Protein AF-A0A7M7SVN7-F1 (afdb_monomer_lite)

Radius of gyration: 17.31 Å; chains: 1; bounding box: 39×25×50 Å

Secondary structure (DSSP, 8-state):
------PPP-TTS---PPPPPP---TTTT-TTTS----SS--EEEEEEE--TT-TTHHHHHHHHHHHHHHHTEEEEEEES--HHHHHHHHHHHHT-GGGGG-SEEEEEEES-EETTEE--TT--

pLDDT: mean 91.88, std 10.32, range [39.69, 98.31]

Sequence (124 aa):
MQLQVKVKPDSNGFYKQTMKQAYPSQEQLDPEKNYKMDDKEKGLMFLFNMTKDRKGSDVDVRNIQHVFTEIGYEIETHSDLTAEDLQDKLETFAGYVRHHYMPSAVFVIMGNGSSTGIHCTDEP

Foldseek 3Di:
DDPPPPQAAPPLLAGDDQDDDDDDDPVACPVVVDQNQPDQAQEEEEAEEEPVVPPCVVSVVRNCCNVCVNSHYDYDYYYQDDPVRVVVVVVCQVPPPCVVVHSDYYYYHHADDDPVGGDHNPDD

InterPro domains:
  IPR001309 Peptidase C14, p20 domain [PS50208] (48-124)
  IPR002398 Peptidase C14 family [PTHR47901] (6-122)
  IPR011600 Peptidase C14, caspase domain [PF00656] (49-123)
  IPR015917 Peptidase C14A, caspase catalytic domain [PR00376] (54-72)
  IPR015917 Peptidase C14A, caspase catalytic domain [PR00376] (72-90)
  IPR015917 Peptidase C14A, caspase catalytic domain [PR00376] (105-113)
  IPR029030 Caspase-like domain superfamily [SSF52129] (27-123)

Structure (mmCIF, N/CA/C/O backbone):
data_AF-A0A7M7SVN7-F1
#
_entry.id   AF-A0A7M7SVN7-F1
#
loop_
_atom_site.group_PDB
_atom_site.id
_atom_site.type_symbol
_atom_site.label_atom_id
_atom_site.label_alt_id
_atom_site.label_comp_id
_atom_site.label_asym_id
_atom_site.label_entity_id
_atom_site.label_seq_id
_atom_site.pdbx_PDB_ins_code
_atom_site.Cartn_x
_atom_site.Cartn_y
_atom_site.Cartn_z
_atom_site.occupancy
_atom_site.B_iso_or_equiv
_atom_site.auth_seq_id
_atom_site.auth_comp_id
_atom_site.auth_asym_id
_atom_site.auth_atom_id
_atom_site.pdbx_PDB_model_num
ATOM 1 N N . MET A 1 1 ? 2.750 11.430 28.609 1.00 39.69 1 MET A N 1
ATOM 2 C CA . MET A 1 1 ? 4.056 10.992 28.073 1.00 39.69 1 MET A CA 1
ATOM 3 C C . MET A 1 1 ? 3.819 9.725 27.260 1.00 39.69 1 MET A C 1
ATOM 5 O O . MET A 1 1 ? 3.660 8.666 27.850 1.00 39.69 1 MET A O 1
ATOM 9 N N . GLN A 1 2 ? 3.653 9.829 25.936 1.00 46.00 2 GLN A N 1
ATOM 10 C CA . GLN A 1 2 ? 3.527 8.638 25.088 1.00 46.00 2 GLN A CA 1
ATOM 11 C C . GLN A 1 2 ? 4.900 7.965 25.016 1.00 46.00 2 GLN A C 1
ATOM 13 O O . GLN A 1 2 ? 5.866 8.570 24.556 1.00 46.00 2 GLN A O 1
ATOM 18 N N . LEU A 1 3 ? 4.998 6.732 25.513 1.00 48.44 3 LEU A N 1
ATOM 19 C CA . LEU A 1 3 ? 6.147 5.873 25.255 1.00 48.44 3 LEU A CA 1
ATOM 20 C C . LEU A 1 3 ? 6.203 5.640 23.742 1.00 48.44 3 LEU A C 1
ATOM 22 O O . LEU A 1 3 ? 5.406 4.872 23.209 1.00 48.44 3 LEU A O 1
ATOM 26 N N . GLN A 1 4 ? 7.124 6.309 23.044 1.00 50.31 4 GLN A N 1
ATOM 27 C CA . GLN A 1 4 ? 7.499 5.896 21.697 1.00 50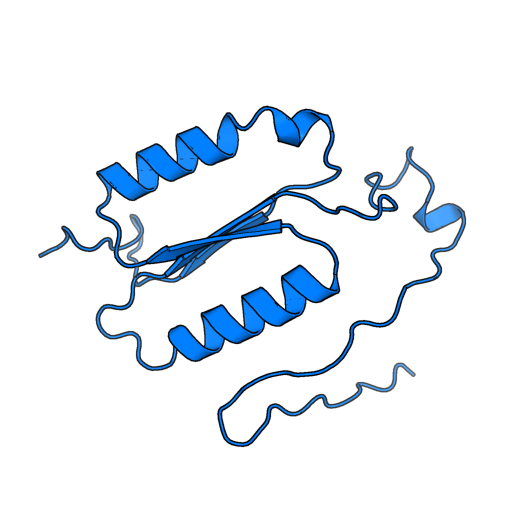.31 4 GLN A CA 1
ATOM 28 C C . GLN A 1 4 ? 8.121 4.506 21.814 1.00 50.31 4 GLN A C 1
ATOM 30 O O . GLN A 1 4 ? 9.291 4.353 22.168 1.00 50.31 4 GLN A O 1
ATOM 35 N N . VAL A 1 5 ? 7.318 3.476 21.560 1.00 60.16 5 VAL A N 1
ATOM 36 C CA . VAL A 1 5 ? 7.828 2.122 21.388 1.00 60.16 5 VAL A CA 1
ATOM 37 C C . VAL A 1 5 ? 8.712 2.166 20.147 1.00 60.16 5 VAL A C 1
ATOM 39 O O . VAL A 1 5 ? 8.217 2.292 19.030 1.00 60.16 5 VAL A O 1
ATOM 42 N N . LYS A 1 6 ? 10.035 2.119 20.335 1.00 71.62 6 LYS A N 1
ATOM 43 C CA . LYS A 1 6 ? 10.979 1.970 19.224 1.00 71.62 6 LYS A CA 1
ATOM 44 C C . LYS A 1 6 ? 10.832 0.560 18.664 1.00 71.62 6 LYS A C 1
ATOM 46 O O . LYS A 1 6 ? 11.512 -0.362 19.107 1.00 71.62 6 LYS A O 1
ATOM 51 N N . VAL A 1 7 ? 9.924 0.402 17.709 1.00 81.00 7 VAL A N 1
ATOM 52 C CA . VAL A 1 7 ? 9.796 -0.823 16.927 1.00 81.00 7 VAL A CA 1
ATOM 53 C C . VAL A 1 7 ? 10.982 -0.881 15.970 1.00 81.00 7 VAL A C 1
ATOM 55 O O . VAL A 1 7 ? 11.175 0.020 15.154 1.00 81.00 7 VAL A O 1
ATOM 58 N N . LYS A 1 8 ? 11.814 -1.913 16.110 1.00 88.38 8 LYS A N 1
ATOM 59 C CA . LYS A 1 8 ? 12.957 -2.146 15.224 1.00 88.38 8 LYS A CA 1
ATOM 60 C C . LYS A 1 8 ? 12.615 -3.258 14.232 1.00 88.38 8 LYS A C 1
ATOM 62 O O . LYS A 1 8 ? 12.007 -4.241 14.658 1.00 88.38 8 LYS A O 1
ATOM 67 N N . PRO A 1 9 ? 13.004 -3.119 12.956 1.00 91.62 9 PRO A N 1
ATOM 68 C CA . PRO A 1 9 ? 12.896 -4.216 12.009 1.00 91.62 9 PRO A CA 1
ATOM 69 C C . PRO A 1 9 ? 13.887 -5.337 12.353 1.00 91.62 9 PRO A C 1
ATOM 71 O O . PRO A 1 9 ? 14.816 -5.148 13.147 1.00 91.62 9 PRO A O 1
ATOM 74 N N . ASP A 1 10 ? 13.690 -6.507 11.747 1.00 92.06 10 ASP A N 1
ATOM 75 C CA . ASP A 1 10 ? 14.650 -7.607 11.812 1.00 92.06 10 ASP A CA 1
ATOM 76 C C . ASP A 1 10 ? 15.912 -7.340 10.963 1.00 92.06 10 ASP A C 1
ATOM 78 O O . ASP A 1 10 ? 16.077 -6.277 10.362 1.00 92.06 10 ASP A O 1
ATOM 82 N N . SER A 1 11 ? 16.831 -8.311 10.913 1.00 93.50 11 SER A N 1
ATOM 83 C CA . SER A 1 11 ? 18.085 -8.199 10.153 1.00 93.50 11 SER A CA 1
ATOM 84 C C . SER A 1 11 ? 17.893 -7.996 8.647 1.00 93.50 11 SER A C 1
ATOM 86 O O . SER A 1 11 ? 18.832 -7.580 7.977 1.00 93.50 11 SER A O 1
ATOM 88 N N . ASN A 1 12 ? 16.703 -8.292 8.120 1.00 92.31 12 ASN A N 1
ATOM 89 C CA . ASN A 1 12 ? 16.349 -8.132 6.713 1.00 92.31 12 ASN A CA 1
ATOM 90 C C . ASN A 1 12 ? 15.543 -6.848 6.461 1.00 92.31 12 ASN A C 1
ATOM 92 O O . ASN A 1 12 ? 15.121 -6.607 5.334 1.00 92.31 12 ASN A O 1
ATOM 96 N N . GLY A 1 13 ? 15.311 -6.030 7.493 1.00 92.31 13 GLY A N 1
ATOM 97 C CA . GLY A 1 13 ? 14.509 -4.816 7.385 1.00 92.31 13 GLY A CA 1
ATOM 98 C C . GLY A 1 13 ? 13.003 -5.042 7.543 1.00 92.31 13 GLY A C 1
ATOM 99 O O . GLY A 1 13 ? 12.246 -4.097 7.330 1.00 92.31 13 GLY A O 1
ATOM 100 N N . PHE A 1 14 ? 12.550 -6.240 7.941 1.00 94.50 14 PHE A N 1
ATOM 101 C CA . PHE A 1 14 ? 11.120 -6.539 8.055 1.00 94.50 14 PHE A CA 1
ATOM 102 C C . PHE A 1 14 ? 10.549 -6.217 9.430 1.00 94.50 14 PHE A C 1
ATOM 104 O O . PHE A 1 14 ? 11.070 -6.633 10.471 1.00 94.50 14 PHE A O 1
ATOM 111 N N . TYR A 1 15 ? 9.419 -5.523 9.416 1.00 92.25 15 TYR A N 1
ATOM 112 C CA . TYR A 1 15 ? 8.559 -5.325 10.571 1.00 92.25 15 TYR A CA 1
ATOM 113 C C . TYR A 1 15 ? 7.677 -6.559 10.797 1.00 92.25 15 TYR A C 1
ATOM 115 O O . TYR A 1 15 ? 7.175 -7.155 9.851 1.00 92.25 15 TYR A O 1
ATOM 123 N N . LYS A 1 16 ? 7.520 -6.965 12.062 1.00 90.19 16 LYS A N 1
ATOM 124 C CA . LYS A 1 16 ? 6.741 -8.157 12.468 1.00 90.19 16 LYS A CA 1
ATOM 125 C C . LYS A 1 16 ? 5.814 -7.885 13.649 1.00 90.19 16 LYS A C 1
ATOM 127 O O . LYS A 1 16 ? 5.322 -8.814 14.283 1.00 90.19 16 LYS A O 1
ATOM 132 N N . GLN A 1 17 ? 5.636 -6.618 14.015 1.00 88.44 17 GLN A N 1
ATOM 133 C CA . GLN A 1 17 ? 4.765 -6.258 15.124 1.00 88.44 17 GLN A CA 1
ATOM 134 C C . GLN A 1 17 ? 3.313 -6.559 14.776 1.00 88.44 17 GLN A C 1
ATOM 136 O O . GLN A 1 17 ? 2.845 -6.195 13.700 1.00 88.44 17 GLN A O 1
ATOM 141 N N . THR A 1 18 ? 2.602 -7.155 15.723 1.00 90.69 18 THR A N 1
ATOM 142 C CA . THR A 1 18 ? 1.146 -7.227 15.666 1.00 90.69 18 THR A CA 1
ATOM 143 C C . THR A 1 18 ? 0.558 -5.871 16.030 1.00 90.69 18 THR A C 1
ATOM 145 O O . THR A 1 18 ? 0.972 -5.262 17.028 1.00 90.69 18 THR A O 1
ATOM 148 N N . MET A 1 19 ? -0.408 -5.394 15.251 1.00 88.94 19 MET A N 1
ATOM 149 C CA . MET A 1 19 ? -1.096 -4.143 15.567 1.00 88.94 19 MET A CA 1
ATOM 150 C C . MET A 1 19 ? -2.125 -4.381 16.671 1.00 88.94 19 MET A C 1
ATOM 152 O O . MET A 1 19 ? -2.990 -5.248 16.582 1.00 88.94 19 MET A O 1
ATOM 156 N N . LYS A 1 20 ? -2.023 -3.618 17.763 1.00 88.69 20 LYS A N 1
ATOM 157 C CA . LYS A 1 20 ? -2.974 -3.738 18.872 1.00 88.69 20 LYS A CA 1
ATOM 158 C C . LYS A 1 20 ? -4.317 -3.154 18.460 1.00 88.69 20 LYS A C 1
ATOM 160 O O . LYS A 1 20 ? -4.372 -2.028 17.970 1.00 88.69 20 LYS A O 1
ATOM 165 N N . GLN A 1 21 ? -5.389 -3.882 18.758 1.00 89.81 21 GLN A N 1
ATOM 166 C CA . GLN A 1 21 ? -6.742 -3.363 18.621 1.00 89.81 21 GLN A CA 1
ATOM 167 C C . GLN A 1 21 ? -6.908 -2.081 19.450 1.00 89.81 21 GLN A C 1
ATOM 169 O O . GLN A 1 21 ? -6.570 -2.039 20.637 1.00 89.81 21 GLN A O 1
ATOM 174 N N . ALA A 1 22 ? -7.425 -1.038 18.805 1.00 90.12 22 ALA A N 1
ATOM 175 C CA . ALA A 1 22 ? -7.802 0.199 19.466 1.00 90.12 22 ALA A CA 1
ATOM 176 C C . ALA A 1 22 ? -9.179 0.057 20.135 1.00 90.12 22 ALA A C 1
ATOM 178 O O . ALA A 1 22 ? -10.047 -0.664 19.646 1.00 90.12 22 ALA A O 1
ATOM 179 N N . TYR A 1 23 ? -9.381 0.789 21.229 1.00 91.94 23 TYR A N 1
ATOM 180 C CA . TYR A 1 23 ? -10.668 0.922 21.914 1.00 91.94 23 TYR A CA 1
ATOM 181 C C . TYR A 1 23 ? -11.075 2.400 21.874 1.00 91.94 23 TYR A C 1
ATOM 183 O O . TYR A 1 23 ? -10.729 3.142 22.797 1.00 91.94 23 TYR A O 1
ATOM 191 N N . PRO A 1 24 ? -11.693 2.861 20.771 1.00 92.94 24 PRO A N 1
ATOM 192 C CA . PRO A 1 24 ? -12.031 4.269 20.596 1.00 92.94 24 PRO A CA 1
ATOM 193 C C . PRO A 1 24 ? -13.099 4.720 21.602 1.00 92.94 24 PRO A C 1
ATOM 195 O O . PRO A 1 24 ? -13.945 3.934 22.032 1.00 92.94 24 PRO A O 1
ATOM 198 N N . SER A 1 25 ? -13.057 5.996 21.984 1.00 96.00 25 SER A N 1
ATOM 199 C CA . SER A 1 25 ? -14.114 6.613 22.789 1.00 96.00 25 SER A CA 1
ATOM 200 C C . SER A 1 25 ? -15.385 6.839 21.961 1.00 96.00 25 SER A C 1
ATOM 202 O O . SER A 1 25 ? -15.350 6.834 20.732 1.00 96.00 25 SER A O 1
ATOM 204 N N . GLN A 1 26 ? -16.507 7.114 22.632 1.00 95.00 26 GLN A N 1
ATOM 205 C CA . GLN A 1 26 ? -17.760 7.468 21.949 1.00 95.00 26 GLN A CA 1
ATOM 206 C C . GLN A 1 26 ? -17.619 8.716 21.067 1.00 95.00 26 GLN A C 1
ATOM 208 O O . GLN A 1 26 ? -18.209 8.782 20.000 1.00 95.00 26 GLN A O 1
ATOM 213 N N . GLU A 1 27 ? -16.791 9.683 21.469 1.00 95.31 27 GLU A N 1
ATOM 214 C CA . GLU A 1 27 ? -16.517 10.874 20.658 1.00 95.31 27 GLU A CA 1
ATOM 215 C C . GLU A 1 27 ? -15.725 10.542 19.384 1.00 95.31 27 GLU A C 1
ATOM 217 O O . GLU A 1 27 ? -15.959 11.147 18.343 1.00 95.31 27 GLU A O 1
ATOM 222 N N . GLN A 1 28 ? -14.815 9.563 19.437 1.00 94.31 28 GLN A N 1
ATOM 223 C CA . GLN A 1 28 ? -14.069 9.101 18.260 1.00 94.31 28 GLN A CA 1
ATOM 224 C C . GLN A 1 28 ? -14.929 8.264 17.303 1.00 94.31 28 GLN A C 1
ATOM 226 O O . GLN A 1 28 ? -14.588 8.147 16.130 1.00 94.31 28 GLN A O 1
ATOM 231 N N . LEU A 1 29 ? -16.021 7.683 17.805 1.00 95.62 29 LEU A N 1
ATOM 232 C CA . LEU A 1 29 ? -16.999 6.924 17.024 1.00 95.62 29 LEU A CA 1
ATOM 233 C C . LEU A 1 29 ? -18.174 7.780 16.532 1.00 95.62 29 LEU A C 1
ATOM 235 O O . LEU A 1 29 ? -19.031 7.258 15.828 1.00 95.62 29 LEU A O 1
ATOM 239 N N . ASP A 1 30 ? -18.228 9.063 16.899 1.00 96.06 30 ASP A N 1
ATOM 240 C CA . ASP A 1 30 ? -19.297 9.984 16.510 1.00 96.06 30 ASP A CA 1
ATOM 241 C C . ASP A 1 30 ? -19.293 10.194 14.980 1.00 96.06 30 ASP A C 1
ATOM 243 O O . ASP A 1 30 ? -18.371 10.844 14.464 1.00 96.06 30 ASP A O 1
ATOM 247 N N . PRO A 1 31 ? -20.290 9.661 14.242 1.00 94.44 31 PRO A N 1
ATOM 248 C CA . PRO A 1 31 ? -20.308 9.704 12.782 1.00 94.44 31 PRO A CA 1
ATOM 249 C C . PRO A 1 31 ? -20.600 11.106 12.229 1.00 94.44 31 PRO A C 1
ATOM 251 O O . PRO A 1 31 ? -20.347 11.356 11.056 1.00 94.44 31 PRO A O 1
ATOM 254 N N . GLU A 1 32 ? -21.087 12.036 13.059 1.00 96.44 32 GLU A N 1
ATOM 255 C CA . GLU A 1 32 ? -21.273 13.442 12.669 1.00 96.44 32 GLU A CA 1
ATOM 256 C C . GLU A 1 32 ? -19.946 14.218 12.675 1.00 96.44 32 GLU A C 1
ATOM 258 O O . GLU A 1 32 ? -19.847 15.312 12.117 1.00 96.44 32 GLU A O 1
ATOM 263 N N . LYS A 1 33 ? -18.910 13.669 13.324 1.00 95.75 33 LYS A N 1
ATOM 264 C CA . LYS A 1 33 ? -17.602 14.320 13.491 1.00 95.75 33 LYS A CA 1
ATOM 265 C C . LYS A 1 33 ? -16.459 13.584 12.809 1.00 95.75 33 LYS A C 1
ATOM 267 O O . LYS A 1 33 ? -15.459 14.215 12.477 1.00 95.75 33 LYS A O 1
ATOM 272 N N . ASN A 1 34 ? -16.577 12.270 12.629 1.00 96.44 34 ASN A N 1
ATOM 273 C CA . ASN A 1 34 ? -15.508 11.420 12.118 1.00 96.44 34 ASN A CA 1
ATOM 274 C C . ASN A 1 34 ? -16.021 10.473 11.034 1.00 96.44 34 ASN A C 1
ATOM 276 O O . ASN A 1 34 ? -17.183 10.072 11.029 1.00 96.44 34 ASN A O 1
ATOM 280 N N . TYR A 1 35 ? -15.119 10.046 10.149 1.00 95.38 35 TYR A N 1
ATOM 281 C CA . TYR A 1 35 ? -15.410 8.946 9.234 1.00 95.38 35 TYR A CA 1
ATOM 282 C C . TYR A 1 35 ? -15.711 7.666 10.017 1.00 95.38 35 TYR A C 1
ATOM 284 O O . TYR A 1 35 ? -14.964 7.297 10.929 1.00 95.38 35 TYR A O 1
ATOM 292 N N . LYS A 1 36 ? -16.770 6.957 9.618 1.00 92.88 36 LYS A N 1
ATOM 293 C CA . LYS A 1 36 ? -17.066 5.620 10.132 1.00 92.88 36 LYS A CA 1
ATOM 294 C C . LYS A 1 36 ? -15.940 4.671 9.716 1.00 92.88 36 LYS A C 1
ATOM 296 O O . LYS A 1 36 ? -15.823 4.344 8.546 1.00 92.88 36 LYS A O 1
ATOM 301 N N . MET A 1 37 ? -15.113 4.252 10.672 1.00 94.12 37 MET A N 1
ATOM 302 C CA . MET A 1 37 ? -13.907 3.438 10.446 1.00 94.12 37 MET A CA 1
ATOM 303 C C . MET A 1 37 ? -13.807 2.261 11.428 1.00 94.12 37 MET A C 1
ATOM 305 O O . MET A 1 37 ? -12.723 1.718 11.644 1.00 94.12 37 MET A O 1
ATOM 309 N N . ASP A 1 38 ? -14.904 1.875 12.072 1.00 92.38 38 ASP A N 1
ATOM 310 C CA . ASP A 1 38 ? -14.974 0.831 13.100 1.00 92.38 38 ASP A CA 1
ATOM 311 C C . ASP A 1 38 ? -15.260 -0.577 12.545 1.00 92.38 38 ASP A C 1
ATOM 313 O O . ASP A 1 38 ? -15.089 -1.559 13.267 1.00 92.38 38 ASP A O 1
ATOM 317 N N . ASP A 1 39 ? -15.571 -0.700 11.251 1.00 91.75 39 ASP A N 1
ATOM 318 C CA . ASP A 1 39 ? -15.755 -1.992 10.576 1.00 91.75 39 ASP A CA 1
ATOM 319 C C . ASP A 1 39 ? -14.461 -2.824 10.581 1.00 91.75 39 ASP A C 1
ATOM 321 O O . ASP A 1 39 ? -13.359 -2.284 10.504 1.00 91.75 39 ASP A O 1
ATOM 325 N N . LYS A 1 40 ? -14.560 -4.156 10.681 1.00 89.81 40 LYS A N 1
ATOM 326 C CA . LYS A 1 40 ? -13.374 -5.035 10.723 1.00 89.81 40 LYS A CA 1
ATOM 327 C C . LYS A 1 40 ? -12.539 -4.935 9.441 1.00 89.81 40 LYS A C 1
ATOM 329 O O . LYS A 1 40 ? -11.316 -4.855 9.518 1.00 89.81 40 LYS A O 1
ATOM 334 N N . GLU A 1 41 ? -13.207 -4.960 8.294 1.00 93.38 41 GLU A N 1
ATOM 335 C CA . GLU A 1 41 ? -12.596 -4.766 6.981 1.00 93.38 41 GLU A CA 1
ATOM 336 C C . GLU A 1 41 ? -12.508 -3.265 6.715 1.00 93.38 41 GLU A C 1
ATOM 338 O O . GLU A 1 41 ? -13.526 -2.575 6.682 1.00 93.38 41 GLU A O 1
ATOM 343 N N . LYS A 1 42 ? -11.286 -2.746 6.583 1.00 95.81 42 LYS A N 1
ATOM 344 C CA . LYS A 1 42 ? -11.062 -1.305 6.408 1.00 95.81 42 LYS A CA 1
ATOM 345 C C . LYS A 1 42 ? -11.220 -0.876 4.965 1.00 95.81 42 LYS A C 1
ATOM 347 O O . LYS A 1 42 ? -11.698 0.218 4.711 1.00 95.81 42 LYS A O 1
ATOM 352 N N . GLY A 1 43 ? -10.874 -1.745 4.029 1.00 96.94 43 GLY A N 1
ATOM 353 C CA . GLY A 1 43 ? -11.042 -1.442 2.624 1.00 96.94 43 GLY A CA 1
ATOM 354 C C . GLY A 1 43 ? -10.084 -2.185 1.728 1.00 96.94 43 GLY A C 1
ATOM 355 O O . GLY A 1 43 ? -9.279 -3.003 2.180 1.00 96.94 43 GLY A O 1
ATOM 356 N N . LEU A 1 44 ? -10.165 -1.845 0.448 1.00 96.88 44 LEU A N 1
ATOM 357 C CA . LEU A 1 44 ? -9.236 -2.308 -0.564 1.00 96.88 44 LEU A CA 1
ATOM 358 C C . LEU A 1 44 ? -8.024 -1.377 -0.629 1.00 96.88 44 LEU A C 1
ATOM 360 O O . LEU A 1 44 ? -8.143 -0.150 -0.547 1.00 96.88 44 LEU A O 1
ATOM 364 N N . MET A 1 45 ? -6.859 -1.979 -0.820 1.00 97.62 45 MET A N 1
ATOM 365 C CA . MET A 1 45 ? -5.614 -1.294 -1.085 1.00 97.62 45 MET A CA 1
ATOM 366 C C . MET A 1 45 ? -4.988 -1.801 -2.377 1.00 97.62 45 MET A C 1
ATOM 368 O O . MET A 1 45 ? -4.730 -2.995 -2.495 1.00 97.62 45 MET A O 1
ATOM 372 N N . PHE A 1 46 ? -4.661 -0.901 -3.303 1.00 98.00 46 PHE A N 1
ATOM 373 C CA . PHE A 1 46 ? -3.755 -1.233 -4.403 1.00 98.00 46 PHE A CA 1
ATOM 374 C C . PHE A 1 46 ? -2.354 -0.667 -4.139 1.00 98.00 46 PHE A C 1
ATOM 376 O O . PHE A 1 46 ? -2.194 0.505 -3.786 1.00 98.00 46 PHE A O 1
ATOM 383 N N . LEU A 1 47 ? -1.334 -1.510 -4.305 1.00 98.31 47 LEU A N 1
ATOM 384 C CA . LEU A 1 47 ? 0.076 -1.182 -4.102 1.00 98.31 47 LEU A CA 1
ATOM 385 C C . LEU A 1 47 ? 0.863 -1.399 -5.395 1.00 98.31 47 LEU A C 1
ATOM 387 O O . LEU A 1 47 ? 1.054 -2.531 -5.825 1.00 98.31 47 LEU A O 1
ATOM 391 N N . PHE A 1 48 ? 1.373 -0.323 -5.981 1.00 97.62 48 PHE A N 1
ATOM 392 C CA . PHE A 1 48 ? 2.159 -0.341 -7.211 1.00 97.62 48 PHE A CA 1
ATOM 393 C C . PHE A 1 48 ? 3.629 -0.104 -6.900 1.00 97.62 48 PHE A C 1
ATOM 395 O O . PHE A 1 48 ? 3.973 0.872 -6.232 1.00 97.62 48 PHE A O 1
ATOM 402 N N . ASN A 1 49 ? 4.502 -0.973 -7.401 1.00 97.62 49 ASN A N 1
ATOM 403 C CA . ASN A 1 49 ? 5.941 -0.854 -7.210 1.00 97.62 49 ASN A CA 1
ATOM 404 C C . ASN A 1 49 ? 6.698 -0.910 -8.542 1.00 97.62 49 ASN A C 1
ATOM 406 O O . ASN A 1 49 ? 6.881 -1.983 -9.107 1.00 97.62 49 ASN A O 1
ATOM 410 N N . MET A 1 50 ? 7.175 0.238 -9.014 1.00 96.38 50 MET A N 1
ATOM 411 C CA . MET A 1 50 ? 8.113 0.328 -10.134 1.00 96.38 50 MET A CA 1
ATOM 412 C C . MET A 1 50 ? 9.529 0.160 -9.586 1.00 96.38 50 MET A C 1
ATOM 414 O O . MET A 1 50 ? 9.969 0.943 -8.735 1.00 96.38 50 MET A O 1
ATOM 418 N N . THR A 1 51 ? 10.233 -0.882 -10.022 1.00 95.62 51 THR A N 1
ATOM 419 C CA . THR A 1 51 ? 11.445 -1.380 -9.357 1.00 95.62 51 THR A CA 1
ATOM 420 C C . THR A 1 51 ? 12.748 -0.857 -9.964 1.00 95.62 51 THR A C 1
ATOM 422 O O . THR A 1 51 ? 13.786 -0.926 -9.296 1.00 95.62 51 THR A O 1
ATOM 425 N N . LYS A 1 52 ? 12.708 -0.298 -11.187 1.00 93.25 52 LYS A N 1
ATOM 426 C CA . LYS A 1 52 ? 13.876 0.217 -11.936 1.00 93.25 52 LYS A CA 1
ATOM 427 C C . LYS A 1 52 ? 14.725 1.143 -11.054 1.00 93.25 52 LYS A C 1
ATOM 429 O O . LYS A 1 52 ? 14.256 2.180 -10.589 1.00 93.25 52 LYS A O 1
ATOM 434 N N . ASP A 1 53 ? 15.965 0.725 -10.794 1.00 92.62 53 ASP A N 1
ATOM 435 C CA . ASP A 1 53 ? 16.968 1.416 -9.966 1.00 92.62 53 ASP A CA 1
ATOM 436 C C . ASP A 1 53 ? 16.568 1.696 -8.501 1.00 92.62 53 ASP A C 1
ATOM 438 O O . ASP A 1 53 ? 17.202 2.493 -7.808 1.00 92.62 53 ASP A O 1
ATOM 442 N N . ARG A 1 54 ? 15.555 0.997 -7.975 1.00 94.31 54 ARG A N 1
ATOM 443 C CA . ARG A 1 54 ? 15.025 1.186 -6.613 1.00 94.31 54 ARG A CA 1
ATOM 444 C C . ARG A 1 54 ? 15.306 -0.017 -5.715 1.00 94.31 54 ARG A C 1
ATOM 446 O O . ARG A 1 54 ? 14.394 -0.698 -5.235 1.00 94.31 54 ARG A O 1
ATOM 453 N N . LYS A 1 55 ? 16.593 -0.286 -5.468 1.00 95.00 55 LYS A N 1
ATOM 454 C CA . LYS A 1 55 ? 17.035 -1.355 -4.554 1.00 95.00 55 LYS A CA 1
ATOM 455 C C . LYS A 1 55 ? 16.447 -1.151 -3.152 1.00 95.00 55 LYS A C 1
ATOM 457 O O . LYS A 1 55 ? 16.606 -0.082 -2.572 1.00 95.00 55 LYS A O 1
ATOM 462 N N . GLY A 1 56 ? 15.832 -2.197 -2.599 1.00 95.62 56 GLY A N 1
ATOM 463 C CA . GLY A 1 56 ? 15.176 -2.169 -1.287 1.00 95.62 56 GLY A CA 1
ATOM 464 C C . GLY A 1 56 ? 13.679 -1.854 -1.341 1.00 95.62 56 GLY A C 1
ATOM 465 O O . GLY A 1 56 ? 13.005 -2.006 -0.328 1.00 95.62 56 GLY A O 1
ATOM 466 N N . SER A 1 57 ? 13.132 -1.496 -2.509 1.00 96.56 57 SER A N 1
ATOM 467 C CA . SER A 1 57 ? 11.685 -1.284 -2.665 1.00 96.56 57 SER A CA 1
ATOM 468 C C . SER A 1 57 ? 10.855 -2.539 -2.370 1.00 96.56 57 SER A C 1
ATOM 470 O O . SER A 1 57 ? 9.712 -2.439 -1.940 1.00 96.56 57 SER A O 1
ATOM 472 N N . ASP A 1 58 ? 11.430 -3.731 -2.530 1.00 96.56 58 ASP A N 1
ATOM 473 C CA . ASP A 1 58 ? 10.822 -4.999 -2.128 1.00 96.56 58 ASP A CA 1
ATOM 474 C C . ASP A 1 58 ? 10.640 -5.105 -0.604 1.00 96.56 58 ASP A C 1
ATOM 476 O O . ASP A 1 58 ? 9.647 -5.662 -0.127 1.00 96.56 58 ASP A O 1
ATOM 480 N N . VAL A 1 59 ? 11.567 -4.528 0.167 1.00 96.94 59 VAL A N 1
ATOM 481 C CA . VAL A 1 59 ? 11.461 -4.427 1.627 1.00 96.94 59 VAL A CA 1
ATOM 482 C C . VAL A 1 59 ? 10.344 -3.457 2.010 1.00 96.94 59 VAL A C 1
ATOM 484 O O . VAL A 1 59 ?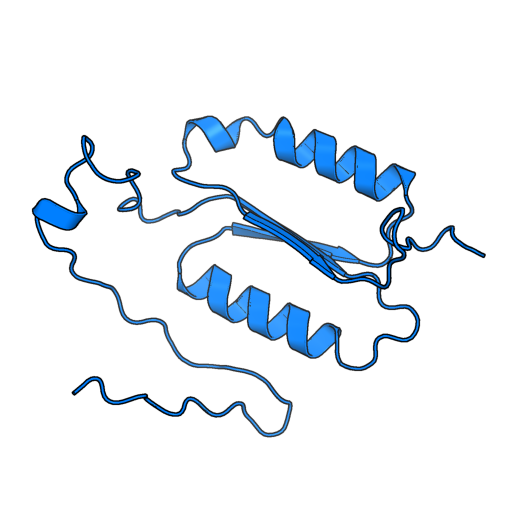 9.551 -3.775 2.899 1.00 96.94 59 VAL A O 1
ATOM 487 N N . ASP A 1 60 ? 10.219 -2.331 1.301 1.00 96.81 60 ASP A N 1
ATOM 488 C CA . ASP A 1 60 ? 9.110 -1.386 1.485 1.00 96.81 60 ASP A CA 1
ATOM 489 C C . ASP A 1 60 ? 7.758 -2.051 1.201 1.00 96.81 60 ASP A C 1
ATOM 491 O O . ASP A 1 60 ? 6.866 -1.991 2.048 1.00 96.81 60 ASP A O 1
ATOM 495 N N . VAL A 1 61 ? 7.621 -2.759 0.067 1.00 97.81 61 VAL A N 1
ATOM 496 C CA . VAL A 1 61 ? 6.399 -3.508 -0.289 1.00 97.81 61 VAL A CA 1
ATOM 497 C C . VAL A 1 61 ? 5.999 -4.448 0.841 1.00 97.81 61 VAL A C 1
ATOM 499 O O . VAL A 1 61 ? 4.857 -4.407 1.297 1.00 97.81 61 VAL A O 1
ATOM 502 N N . ARG A 1 62 ? 6.936 -5.267 1.331 1.00 97.38 62 ARG A N 1
ATOM 503 C CA . ARG A 1 62 ? 6.656 -6.238 2.399 1.00 97.38 62 ARG A CA 1
ATOM 504 C C . ARG A 1 62 ? 6.224 -5.565 3.695 1.00 97.38 62 ARG A C 1
ATOM 506 O O . ARG A 1 62 ? 5.307 -6.041 4.358 1.00 97.38 62 ARG A O 1
ATOM 513 N N . ASN A 1 63 ? 6.864 -4.459 4.056 1.00 97.19 63 ASN A N 1
ATOM 514 C CA . ASN A 1 63 ? 6.541 -3.726 5.274 1.00 97.19 63 ASN A CA 1
ATOM 515 C C . ASN A 1 63 ? 5.181 -3.025 5.190 1.00 97.19 63 ASN A C 1
ATOM 517 O O . ASN A 1 63 ? 4.424 -3.045 6.161 1.00 97.19 63 ASN A O 1
ATOM 521 N N . ILE A 1 64 ? 4.851 -2.451 4.033 1.00 97.38 64 ILE A N 1
ATOM 522 C CA . ILE A 1 64 ? 3.533 -1.875 3.759 1.00 97.38 64 ILE A CA 1
ATOM 523 C C . ILE A 1 64 ? 2.471 -2.971 3.827 1.00 97.38 64 ILE 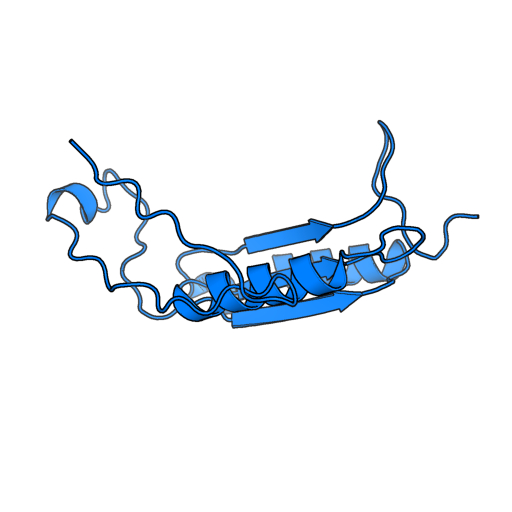A C 1
ATOM 525 O O . ILE A 1 64 ? 1.499 -2.823 4.563 1.00 97.38 64 ILE A O 1
ATOM 529 N N . GLN A 1 65 ? 2.684 -4.096 3.140 1.00 97.81 65 GLN A N 1
ATOM 530 C CA . GLN A 1 65 ? 1.763 -5.231 3.179 1.00 97.81 65 GLN A CA 1
ATOM 531 C C . GLN A 1 65 ? 1.525 -5.719 4.608 1.00 97.81 65 GLN A C 1
ATOM 533 O O . GLN A 1 65 ? 0.374 -5.893 5.002 1.00 97.81 65 GLN A O 1
ATOM 538 N N . HIS A 1 66 ? 2.590 -5.877 5.402 1.00 96.81 66 HIS A N 1
ATOM 539 C CA . HIS A 1 66 ? 2.492 -6.276 6.807 1.00 96.81 66 HIS A CA 1
ATOM 540 C C . HIS A 1 66 ? 1.608 -5.311 7.604 1.00 96.81 66 HIS A C 1
ATOM 542 O O . HIS A 1 66 ? 0.631 -5.724 8.222 1.00 96.81 66 HIS A O 1
ATOM 548 N N . VAL A 1 67 ? 1.907 -4.011 7.551 1.00 95.38 67 VAL A N 1
ATOM 549 C CA . VAL A 1 67 ? 1.176 -2.996 8.322 1.00 95.38 67 VAL A CA 1
ATOM 550 C C . VAL A 1 67 ? -0.288 -2.897 7.895 1.00 95.38 67 VAL A C 1
ATOM 552 O O . VAL A 1 67 ? -1.167 -2.881 8.754 1.00 95.38 67 VAL A O 1
ATOM 555 N N . PHE A 1 68 ? -0.561 -2.834 6.591 1.00 97.12 68 PHE A N 1
ATOM 556 C CA . PHE A 1 68 ? -1.921 -2.650 6.085 1.00 97.12 68 PHE A CA 1
ATOM 557 C C . PHE A 1 68 ? -2.788 -3.904 6.259 1.00 97.12 68 PHE A C 1
ATOM 559 O O . PHE A 1 68 ? -3.974 -3.778 6.561 1.00 97.12 68 PHE A O 1
ATOM 566 N N . THR A 1 69 ? -2.194 -5.099 6.193 1.00 96.62 69 THR A N 1
ATOM 567 C CA . THR A 1 69 ? -2.891 -6.349 6.535 1.00 96.62 69 THR A CA 1
ATOM 568 C C . THR A 1 69 ? -3.257 -6.369 8.019 1.00 96.62 69 THR A C 1
ATOM 570 O O . THR A 1 69 ? -4.404 -6.634 8.368 1.00 96.62 69 THR A O 1
ATOM 573 N N . GLU A 1 70 ? -2.316 -6.018 8.902 1.00 95.44 70 GLU A N 1
ATOM 574 C CA . GLU A 1 70 ? -2.535 -6.023 10.355 1.00 95.44 70 GLU A CA 1
ATOM 575 C C . GLU A 1 70 ? -3.619 -5.039 10.820 1.00 95.44 70 GLU A C 1
ATOM 577 O O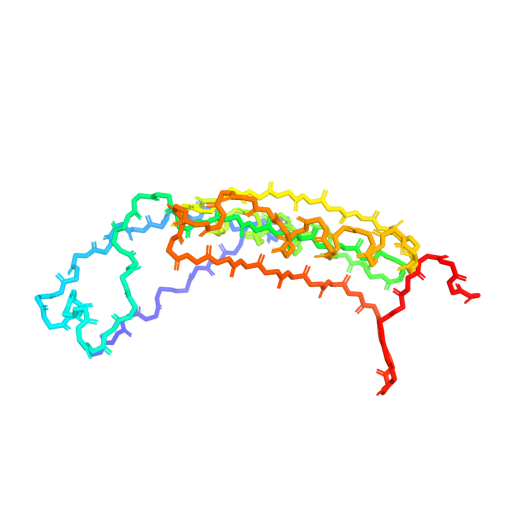 . GLU A 1 70 ? -4.281 -5.282 11.828 1.00 95.44 70 GLU A O 1
ATOM 582 N N . ILE A 1 71 ? -3.825 -3.931 10.102 1.00 94.31 71 ILE A N 1
ATOM 583 C CA . ILE A 1 71 ? -4.900 -2.974 10.416 1.00 94.31 71 ILE A CA 1
ATOM 584 C C . ILE A 1 71 ? -6.222 -3.280 9.690 1.00 94.31 71 ILE A C 1
ATOM 586 O O . ILE A 1 71 ? -7.219 -2.625 9.994 1.00 94.31 71 ILE A O 1
ATOM 590 N N . GLY A 1 72 ? -6.253 -4.269 8.785 1.00 95.75 72 GLY A N 1
ATOM 591 C CA . GLY A 1 72 ? -7.481 -4.813 8.192 1.00 95.75 72 GLY A CA 1
ATOM 592 C C . GLY A 1 72 ? -7.785 -4.418 6.742 1.00 95.75 72 GLY A C 1
ATOM 593 O O . GLY A 1 72 ? -8.959 -4.408 6.373 1.00 95.75 72 GLY A O 1
ATOM 594 N N . TYR A 1 73 ? -6.782 -4.080 5.926 1.00 97.75 73 TYR A N 1
ATOM 595 C CA . TYR A 1 73 ? -6.963 -3.882 4.480 1.00 97.75 73 TYR A CA 1
ATOM 596 C C . TYR A 1 73 ? -6.753 -5.175 3.690 1.00 97.75 73 TYR A C 1
ATOM 598 O O . TYR A 1 73 ? -5.887 -5.988 4.010 1.00 97.75 73 TYR A O 1
ATOM 606 N N . GLU A 1 74 ? -7.512 -5.317 2.608 1.00 96.62 74 GLU A N 1
ATOM 607 C CA . GLU A 1 74 ? -7.269 -6.299 1.554 1.00 96.62 74 GLU A CA 1
ATOM 608 C C . GLU A 1 74 ? -6.348 -5.676 0.505 1.00 96.62 74 GLU A C 1
ATOM 610 O O . GLU A 1 74 ? -6.635 -4.586 0.018 1.00 96.62 74 GLU A O 1
ATOM 615 N N . ILE A 1 75 ? -5.231 -6.327 0.180 1.00 97.75 75 ILE A N 1
ATOM 616 C CA . ILE A 1 75 ? -4.163 -5.714 -0.620 1.00 97.75 75 ILE A CA 1
ATOM 617 C C . ILE A 1 75 ? -3.988 -6.459 -1.944 1.00 97.75 75 ILE A C 1
ATOM 619 O O . ILE A 1 75 ? -3.707 -7.657 -1.946 1.00 97.75 75 ILE A O 1
ATOM 623 N N . GLU A 1 76 ? -4.066 -5.731 -3.058 1.00 97.50 76 GLU A N 1
ATOM 624 C CA . GLU A 1 76 ? -3.613 -6.174 -4.381 1.00 97.50 76 GLU A CA 1
ATOM 625 C C . GLU A 1 76 ? -2.304 -5.447 -4.720 1.00 97.50 76 GLU A C 1
ATOM 627 O O . GLU A 1 76 ? -2.217 -4.220 -4.638 1.00 97.50 76 GLU A O 1
ATOM 632 N N . THR A 1 77 ? -1.263 -6.201 -5.072 1.00 98.00 77 THR A N 1
ATOM 633 C CA . THR A 1 77 ? 0.052 -5.639 -5.403 1.00 98.00 77 THR A CA 1
ATOM 634 C C . THR A 1 77 ? 0.354 -5.831 -6.881 1.00 98.00 77 THR A C 1
ATOM 636 O O . THR A 1 77 ? 0.240 -6.935 -7.411 1.00 98.00 77 THR A O 1
ATOM 639 N N . HIS A 1 78 ? 0.831 -4.767 -7.517 1.00 97.75 78 HIS A N 1
ATOM 640 C CA . HIS A 1 78 ? 1.326 -4.752 -8.885 1.00 97.75 78 HIS A CA 1
ATOM 641 C C . HIS A 1 78 ? 2.756 -4.233 -8.918 1.00 97.75 78 HIS A C 1
ATOM 643 O O . HIS A 1 78 ? 3.183 -3.455 -8.062 1.00 97.75 78 HIS A O 1
ATOM 649 N N . SER A 1 79 ? 3.532 -4.667 -9.898 1.00 96.75 79 SER A N 1
ATOM 650 C CA . SER A 1 79 ? 4.901 -4.196 -10.060 1.00 96.75 79 SER A CA 1
ATOM 651 C C . SER A 1 79 ? 5.231 -4.058 -11.523 1.00 96.75 79 SER A C 1
ATOM 653 O O . SER A 1 79 ? 4.711 -4.825 -12.329 1.00 96.75 79 SER A O 1
ATOM 655 N N . ASP A 1 80 ? 6.090 -3.086 -11.815 1.00 96.38 80 ASP A N 1
ATOM 656 C CA . ASP A 1 80 ? 6.681 -2.911 -13.138 1.00 96.38 80 ASP A CA 1
ATOM 657 C C . ASP A 1 80 ? 5.613 -2.870 -14.249 1.00 96.38 80 ASP A C 1
ATOM 659 O O . ASP A 1 80 ? 5.684 -3.598 -15.236 1.00 96.38 80 ASP A O 1
ATOM 663 N N . LEU A 1 81 ? 4.592 -2.030 -14.040 1.00 96.88 81 LEU A N 1
ATOM 664 C CA . LEU A 1 81 ? 3.539 -1.786 -15.024 1.00 96.88 81 LEU A CA 1
ATOM 665 C C . LEU A 1 81 ? 3.991 -0.757 -16.061 1.00 96.88 81 LEU A C 1
ATOM 667 O O . LEU A 1 81 ? 4.756 0.163 -15.745 1.00 96.88 81 LEU A O 1
ATOM 671 N N . THR A 1 82 ? 3.439 -0.875 -17.267 1.00 96.56 82 THR A N 1
ATOM 672 C CA . THR A 1 82 ? 3.433 0.218 -18.244 1.00 96.56 82 THR A CA 1
ATOM 673 C C . THR A 1 82 ? 2.520 1.354 -17.769 1.00 96.56 82 THR A C 1
ATOM 675 O O . THR A 1 82 ? 1.703 1.169 -16.860 1.00 96.56 82 THR A O 1
ATOM 678 N N . ALA A 1 83 ? 2.641 2.540 -18.368 1.00 94.81 83 ALA A N 1
ATOM 679 C CA . ALA A 1 83 ? 1.745 3.654 -18.063 1.00 94.81 83 ALA A CA 1
ATOM 680 C C . ALA A 1 83 ? 0.273 3.316 -18.371 1.00 94.81 83 ALA A C 1
ATOM 682 O O . ALA A 1 83 ? -0.607 3.674 -17.587 1.00 94.81 83 ALA A O 1
ATOM 683 N N . GLU A 1 84 ? 0.021 2.590 -19.467 1.00 96.19 84 GLU A N 1
ATOM 684 C CA . GLU A 1 84 ? -1.309 2.098 -19.855 1.00 96.19 84 GLU A CA 1
ATOM 685 C C . GLU A 1 84 ? -1.864 1.121 -18.807 1.00 96.19 84 GLU A C 1
ATOM 687 O O . GLU A 1 84 ? -2.934 1.357 -18.252 1.00 96.19 84 GLU A O 1
ATOM 692 N N . ASP A 1 85 ? -1.090 0.100 -18.424 1.00 97.31 85 ASP A N 1
ATOM 693 C CA . ASP A 1 85 ? -1.513 -0.876 -17.410 1.00 97.31 85 ASP A CA 1
ATOM 694 C C . ASP A 1 85 ? -1.772 -0.223 -16.039 1.00 97.31 85 ASP A C 1
ATOM 696 O O . ASP A 1 85 ? -2.686 -0.616 -15.306 1.00 97.31 85 ASP A O 1
ATOM 700 N N . LEU A 1 86 ? -0.958 0.771 -15.656 1.00 95.81 86 LEU A N 1
ATOM 701 C CA . LEU A 1 86 ? -1.167 1.529 -14.422 1.00 95.81 86 LEU A CA 1
ATOM 702 C C . LEU A 1 86 ? -2.483 2.312 -14.478 1.00 95.81 86 LEU A C 1
ATOM 704 O O . LEU A 1 86 ? -3.216 2.329 -13.485 1.00 95.81 86 LEU A O 1
ATOM 708 N N . GLN A 1 87 ? -2.788 2.942 -15.613 1.00 95.69 87 GLN A N 1
ATOM 709 C CA . GLN A 1 87 ? -4.043 3.659 -15.812 1.00 95.69 87 GLN A CA 1
ATOM 710 C C . GLN A 1 87 ? -5.246 2.706 -15.753 1.00 95.69 87 GLN A C 1
ATOM 712 O O . GLN A 1 87 ? -6.184 2.964 -14.998 1.00 95.69 87 GLN A O 1
ATOM 717 N N . ASP A 1 88 ? -5.186 1.566 -16.437 1.00 97.44 88 ASP A N 1
ATOM 718 C CA . ASP A 1 88 ? -6.247 0.553 -16.416 1.00 97.44 88 ASP A CA 1
ATOM 719 C C . ASP A 1 88 ? -6.505 0.025 -14.999 1.00 97.44 88 ASP A C 1
ATOM 721 O O . ASP A 1 88 ? -7.649 -0.150 -14.557 1.00 97.44 88 ASP A O 1
ATOM 725 N N . LYS A 1 89 ? -5.433 -0.205 -14.233 1.00 96.44 89 LYS A N 1
ATOM 726 C CA . LYS A 1 89 ? -5.540 -0.630 -12.835 1.00 96.44 89 LYS A CA 1
ATOM 727 C C . LYS A 1 89 ? -6.084 0.462 -11.924 1.00 96.44 89 LYS A C 1
ATOM 729 O O . LYS A 1 89 ? -6.832 0.145 -10.999 1.00 96.44 89 LYS A O 1
ATOM 734 N N . LEU A 1 90 ? -5.762 1.725 -12.184 1.00 94.31 90 LEU A N 1
ATOM 735 C CA . LEU A 1 90 ? -6.339 2.873 -11.487 1.00 94.31 90 LEU A CA 1
ATOM 736 C C . LEU A 1 90 ? -7.844 2.996 -11.738 1.00 94.31 90 LEU A C 1
ATOM 738 O O . LEU A 1 90 ? -8.610 3.175 -10.791 1.00 94.31 90 LEU A O 1
ATOM 742 N N . GLU A 1 91 ? -8.274 2.853 -12.988 1.00 96.38 91 GLU A N 1
ATOM 743 C CA . GLU A 1 91 ? -9.689 2.880 -13.361 1.00 96.38 91 GLU A CA 1
ATOM 744 C C . GLU A 1 91 ? -10.444 1.696 -12.744 1.00 96.38 91 GLU A C 1
ATOM 746 O O . GLU A 1 91 ? -11.509 1.874 -12.146 1.00 96.38 91 GLU A O 1
ATOM 751 N N . THR A 1 92 ? -9.844 0.502 -12.782 1.00 95.38 92 THR A N 1
ATOM 752 C CA . THR A 1 92 ? -10.369 -0.698 -12.113 1.00 95.38 92 THR A CA 1
ATOM 753 C C . THR A 1 92 ? -10.526 -0.479 -10.612 1.00 95.38 92 THR A C 1
ATOM 755 O O . THR A 1 92 ? -11.568 -0.813 -10.044 1.00 95.38 92 THR A O 1
ATOM 758 N N . PHE A 1 93 ? -9.509 0.095 -9.964 1.00 95.00 93 PHE A N 1
ATOM 759 C CA . PHE A 1 93 ? -9.558 0.409 -8.543 1.00 95.00 93 PHE A CA 1
ATOM 760 C C . PHE A 1 93 ? -10.680 1.396 -8.251 1.00 95.00 93 PHE A C 1
ATOM 762 O O . PHE A 1 93 ? -11.508 1.121 -7.396 1.00 95.00 93 PHE A O 1
ATOM 769 N N . ALA A 1 94 ? -10.758 2.516 -8.968 1.00 94.69 94 ALA A N 1
ATOM 770 C CA . ALA A 1 94 ? -11.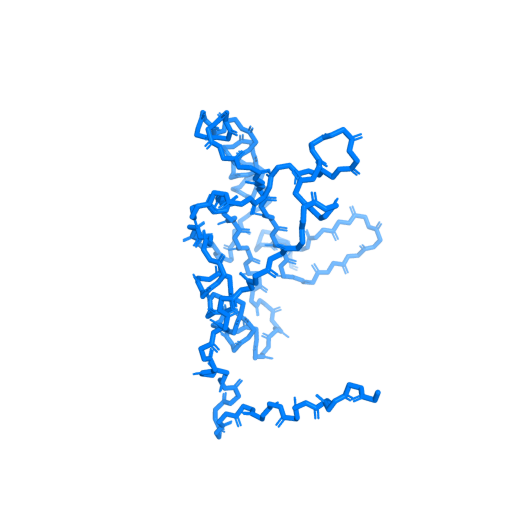772 3.541 -8.734 1.00 94.69 94 ALA A CA 1
ATOM 771 C C . ALA A 1 94 ? -13.205 3.021 -8.956 1.00 94.69 94 ALA A C 1
ATOM 773 O O . ALA A 1 94 ? -14.117 3.386 -8.214 1.00 94.69 94 ALA A O 1
ATOM 774 N N . GLY A 1 95 ? -13.402 2.147 -9.947 1.00 94.75 95 GLY A N 1
ATOM 775 C CA . GLY A 1 95 ? -14.695 1.552 -10.289 1.00 94.75 95 GLY A CA 1
ATOM 776 C C . GLY A 1 95 ? -15.095 0.337 -9.447 1.00 94.75 95 GLY A C 1
ATOM 777 O O . GLY A 1 95 ? -16.127 -0.281 -9.719 1.00 94.75 95 GLY A O 1
ATOM 778 N N . TYR A 1 96 ? -14.300 -0.049 -8.448 1.00 93.62 96 TYR A N 1
ATOM 779 C CA . TYR A 1 96 ? -14.521 -1.296 -7.732 1.00 93.62 96 TYR A CA 1
ATOM 780 C C . TYR A 1 96 ? -15.789 -1.239 -6.866 1.00 93.62 96 TYR A C 1
ATOM 782 O O . TYR A 1 96 ? -15.859 -0.542 -5.856 1.00 93.62 96 TYR A O 1
ATOM 790 N N . VAL A 1 97 ? -16.805 -2.025 -7.238 1.00 93.06 97 VAL A N 1
ATOM 791 C CA . VAL A 1 97 ? -18.136 -2.055 -6.593 1.00 93.06 97 VAL A CA 1
ATOM 792 C C . VAL A 1 97 ? -18.087 -2.259 -5.073 1.00 93.06 97 VAL A C 1
ATOM 794 O O . VAL A 1 97 ? -18.950 -1.758 -4.351 1.00 93.06 97 VAL A O 1
ATOM 797 N N . ARG A 1 98 ? -17.066 -2.958 -4.559 1.00 91.25 98 ARG A N 1
ATOM 798 C CA . ARG A 1 98 ? -16.927 -3.216 -3.118 1.00 91.25 98 ARG A CA 1
ATOM 799 C C . ARG A 1 98 ? -16.634 -1.957 -2.299 1.00 91.25 98 ARG A C 1
ATOM 801 O O . ARG A 1 98 ? -16.943 -1.972 -1.112 1.00 91.25 98 ARG A O 1
ATOM 808 N N . HIS A 1 99 ? -16.167 -0.865 -2.914 1.00 92.38 99 HIS A N 1
ATOM 809 C CA . HIS A 1 99 ? -15.990 0.425 -2.230 1.00 92.38 99 HIS A CA 1
ATOM 810 C C . HIS A 1 99 ? -17.274 0.932 -1.576 1.00 92.38 99 HIS A C 1
ATOM 812 O O . HIS A 1 99 ? -17.210 1.600 -0.554 1.00 92.38 99 HIS A O 1
ATOM 818 N N . HIS A 1 100 ? -18.449 0.572 -2.104 1.00 90.94 100 HIS A N 1
ATOM 819 C CA . HIS A 1 100 ? -19.729 0.944 -1.497 1.00 90.94 100 HIS A CA 1
ATOM 820 C C . HIS A 1 100 ? -19.938 0.349 -0.092 1.00 90.94 100 HIS A C 1
ATOM 822 O O . HIS A 1 100 ? -20.682 0.905 0.712 1.00 90.94 100 HIS A O 1
ATOM 828 N N . TYR A 1 101 ? -19.288 -0.778 0.204 1.00 90.56 101 TYR A N 1
ATOM 829 C CA . TYR A 1 101 ? -19.430 -1.514 1.462 1.00 90.56 101 TYR A CA 1
ATOM 830 C C . TYR A 1 101 ? -18.190 -1.410 2.356 1.00 90.56 101 TYR A C 1
ATOM 832 O O . TYR A 1 101 ? -18.124 -2.082 3.382 1.00 90.56 101 TYR A O 1
ATOM 840 N N . MET A 1 102 ? -17.204 -0.604 1.961 1.00 93.12 102 MET A N 1
ATOM 841 C CA . MET A 1 102 ? -15.941 -0.438 2.672 1.00 93.12 102 MET A CA 1
ATOM 842 C C . MET A 1 102 ? -15.828 0.986 3.219 1.00 93.12 102 MET A C 1
ATOM 844 O O . MET A 1 102 ? -16.211 1.935 2.535 1.00 93.12 102 MET A O 1
ATOM 848 N N . PRO A 1 103 ? -15.293 1.166 4.436 1.00 94.69 103 PRO A N 1
ATOM 849 C CA . PRO A 1 103 ? -15.204 2.488 5.045 1.00 94.69 103 PRO A CA 1
ATOM 850 C C . PRO A 1 103 ? -14.080 3.351 4.451 1.00 94.69 103 PRO A C 1
ATOM 852 O O . PRO A 1 103 ? -14.126 4.577 4.561 1.00 94.69 103 PRO A O 1
ATOM 855 N N . SER A 1 104 ? -13.074 2.745 3.813 1.00 96.81 104 SER A N 1
ATOM 856 C CA . SER A 1 104 ? -11.997 3.468 3.140 1.00 96.81 104 SER A CA 1
ATOM 857 C C . SER A 1 104 ? -11.434 2.715 1.933 1.00 96.81 104 SER A C 1
ATOM 859 O O . SER A 1 104 ? -11.778 1.570 1.646 1.00 96.81 104 SER A O 1
ATOM 861 N N . ALA A 1 105 ? -10.538 3.388 1.217 1.00 96.50 105 ALA A N 1
ATOM 862 C CA . ALA A 1 105 ? -9.731 2.831 0.145 1.00 96.50 105 ALA A CA 1
ATOM 863 C C . ALA A 1 105 ? -8.327 3.443 0.230 1.00 96.50 105 ALA A C 1
ATOM 865 O O . ALA A 1 105 ? -8.179 4.612 0.597 1.00 96.50 105 ALA A O 1
ATOM 866 N N . VAL A 1 106 ? -7.294 2.663 -0.084 1.00 97.06 106 VAL A N 1
ATOM 867 C CA . VAL A 1 106 ? -5.899 3.126 -0.071 1.00 97.06 106 VAL A CA 1
ATOM 868 C C . VAL A 1 106 ? -5.238 2.799 -1.396 1.00 97.06 106 VAL A C 1
ATOM 870 O O . VAL A 1 106 ? -5.415 1.733 -1.969 1.00 97.06 106 VAL A O 1
ATOM 873 N N . PHE A 1 107 ? -4.433 3.720 -1.889 1.00 93.38 107 PHE A N 1
ATOM 874 C CA . PHE A 1 107 ? -3.685 3.512 -3.109 1.00 93.38 107 PHE A CA 1
ATOM 875 C C . PHE A 1 107 ? -2.274 4.049 -2.913 1.00 93.38 107 PHE A C 1
ATOM 877 O O . PHE A 1 107 ? -2.093 5.175 -2.447 1.00 93.38 107 PHE A O 1
ATOM 884 N N . VAL A 1 108 ? -1.275 3.229 -3.228 1.00 96.50 108 VAL A N 1
ATOM 885 C CA . VAL A 1 108 ? 0.138 3.556 -3.034 1.00 96.50 108 VAL A CA 1
ATOM 886 C C . VAL A 1 108 ? 0.887 3.306 -4.330 1.00 96.50 108 VAL A C 1
ATOM 888 O O . VAL A 1 108 ? 0.884 2.184 -4.828 1.00 96.50 108 VAL A O 1
ATOM 891 N N . ILE A 1 109 ? 1.585 4.326 -4.833 1.00 95.56 109 ILE A N 1
ATOM 892 C CA . ILE A 1 109 ? 2.557 4.170 -5.919 1.00 95.56 109 ILE A CA 1
ATOM 893 C C . ILE A 1 109 ? 3.948 4.422 -5.373 1.00 95.56 109 ILE A C 1
ATOM 895 O O . ILE A 1 109 ? 4.222 5.457 -4.767 1.00 95.56 109 ILE A O 1
ATOM 899 N N . MET A 1 110 ? 4.836 3.478 -5.638 1.00 96.06 110 MET A N 1
ATOM 900 C CA . MET A 1 110 ? 6.251 3.582 -5.355 1.00 96.06 110 MET A CA 1
ATOM 901 C C . MET A 1 110 ? 7.006 3.494 -6.671 1.00 96.06 110 MET A C 1
ATOM 903 O O . MET A 1 110 ? 7.029 2.449 -7.312 1.00 96.06 110 MET A O 1
ATOM 907 N N . GLY A 1 111 ? 7.633 4.588 -7.077 1.00 93.81 111 GLY A N 1
ATOM 908 C CA . GLY A 1 111 ? 8.378 4.654 -8.325 1.00 93.81 111 GLY A CA 1
ATOM 909 C C . GLY A 1 111 ? 9.257 5.890 -8.374 1.00 93.81 111 GLY A C 1
ATOM 910 O O . GLY A 1 111 ? 9.180 6.755 -7.498 1.00 93.81 111 GLY A O 1
ATOM 911 N N . ASN A 1 112 ? 10.105 5.954 -9.396 1.00 93.56 112 ASN A N 1
ATOM 912 C CA . ASN A 1 112 ? 10.744 7.211 -9.756 1.00 93.56 112 ASN A CA 1
ATOM 913 C C . ASN A 1 112 ? 9.691 8.146 -10.357 1.00 93.56 112 ASN A C 1
ATOM 915 O O . ASN A 1 112 ? 8.624 7.713 -10.795 1.00 93.56 112 ASN A O 1
ATOM 919 N N . GLY A 1 113 ? 9.985 9.434 -10.368 1.00 92.00 113 GLY A N 1
ATOM 920 C CA . GLY A 1 113 ? 9.083 10.415 -10.933 1.00 92.00 113 GLY A CA 1
ATOM 921 C C . GLY A 1 113 ? 9.808 11.700 -11.263 1.00 92.00 113 GLY A C 1
ATOM 922 O O . GLY A 1 113 ? 10.951 11.931 -10.858 1.00 92.00 113 GLY A O 1
ATOM 923 N N . SER A 1 114 ? 9.096 12.550 -11.975 1.00 91.00 114 SER A N 1
ATOM 924 C CA . SER A 1 114 ? 9.499 13.901 -12.320 1.00 91.00 114 SER A CA 1
ATOM 925 C C . SER A 1 114 ? 8.424 14.881 -11.856 1.00 91.00 114 SER A C 1
ATOM 927 O O . SER A 1 114 ? 7.435 14.509 -11.223 1.00 91.00 114 SER A O 1
ATOM 929 N N . SER A 1 115 ? 8.592 16.162 -12.177 1.00 92.06 115 SER A N 1
ATOM 930 C CA . SER A 1 115 ? 7.567 17.175 -11.907 1.00 92.06 115 SER A CA 1
ATOM 931 C C . SER A 1 115 ? 6.261 16.939 -12.671 1.00 92.06 115 SER A C 1
ATOM 933 O O . SER A 1 115 ? 5.258 17.571 -12.349 1.00 92.06 115 SER A O 1
ATOM 935 N N . THR A 1 116 ? 6.265 16.066 -13.681 1.00 89.12 116 THR A N 1
ATOM 936 C CA . THR A 1 116 ? 5.121 15.846 -14.569 1.00 89.12 116 THR A CA 1
ATOM 937 C C . THR A 1 116 ? 4.466 14.482 -14.408 1.00 89.12 116 THR A C 1
ATOM 939 O O . THR A 1 116 ? 3.401 14.276 -14.981 1.00 89.12 116 THR A O 1
ATOM 942 N N . GLY A 1 117 ? 5.054 13.549 -13.656 1.00 90.31 117 GLY A N 1
ATOM 943 C CA . GLY A 1 117 ? 4.462 12.222 -13.523 1.00 90.31 117 GLY A CA 1
ATOM 944 C C . GLY A 1 117 ? 5.352 11.179 -12.865 1.00 90.31 117 GLY A C 1
ATOM 945 O O . GLY A 1 117 ? 6.420 11.479 -12.330 1.00 90.31 117 GLY A O 1
ATOM 946 N N . ILE A 1 118 ? 4.869 9.941 -12.915 1.00 91.94 118 ILE A N 1
ATOM 947 C CA . ILE A 1 118 ? 5.514 8.756 -12.352 1.00 91.94 118 ILE A CA 1
ATOM 948 C C . ILE A 1 118 ? 6.060 7.918 -13.498 1.00 91.94 118 ILE A C 1
ATOM 950 O O . ILE A 1 118 ? 5.389 7.719 -14.507 1.00 91.94 118 ILE A O 1
ATOM 954 N N . HIS A 1 119 ? 7.280 7.436 -13.318 1.00 93.81 119 HIS A N 1
ATOM 955 C CA . HIS A 1 119 ? 8.007 6.679 -14.319 1.00 93.81 119 HIS A CA 1
ATOM 956 C C . HIS A 1 119 ? 7.547 5.220 -14.277 1.00 93.81 119 HIS A C 1
ATOM 958 O O . HIS A 1 119 ? 7.667 4.557 -13.241 1.00 93.81 119 HIS A O 1
ATOM 964 N N . CYS A 1 120 ? 7.005 4.746 -15.396 1.00 93.62 120 CYS A N 1
ATOM 965 C CA . CYS A 1 120 ? 6.561 3.368 -15.610 1.00 93.62 120 CYS A CA 1
ATOM 966 C C . CYS A 1 120 ? 7.602 2.595 -16.440 1.00 93.62 120 CYS A C 1
ATOM 968 O O . CYS A 1 120 ? 8.652 3.133 -16.795 1.00 93.62 120 CYS A O 1
ATOM 970 N N . THR A 1 121 ? 7.372 1.310 -16.716 1.00 91.56 121 THR A N 1
ATOM 971 C CA . THR A 1 121 ? 8.388 0.465 -17.378 1.00 91.56 121 THR A CA 1
ATOM 972 C C . THR A 1 121 ? 8.628 0.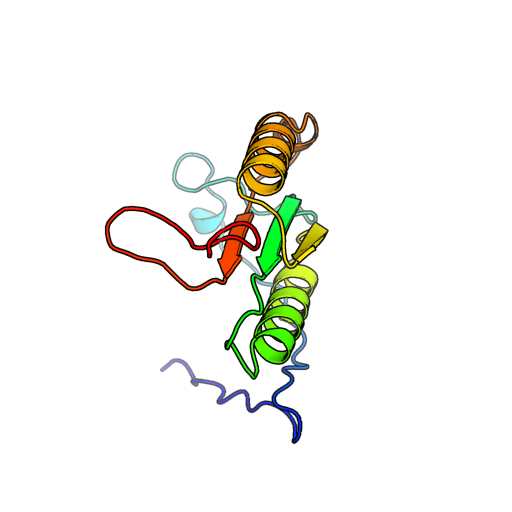777 -18.848 1.00 91.56 121 THR A C 1
ATOM 974 O O . THR A 1 121 ? 9.660 0.393 -19.391 1.00 91.56 121 THR A O 1
ATOM 977 N N . ASP A 1 122 ? 7.666 1.422 -19.494 1.00 86.50 122 ASP A N 1
ATOM 978 C CA . ASP A 1 122 ? 7.690 1.845 -20.892 1.00 86.50 122 ASP A CA 1
ATOM 979 C C . ASP A 1 122 ? 8.421 3.178 -21.109 1.00 86.50 122 ASP A C 1
ATOM 981 O O . ASP A 1 122 ? 8.608 3.603 -22.251 1.00 86.50 122 ASP A O 1
ATOM 985 N N . GLU A 1 123 ? 8.895 3.819 -20.037 1.00 70.88 123 GLU A N 1
ATOM 986 C CA . GLU A 1 123 ? 9.783 4.967 -20.157 1.00 70.88 123 GLU A CA 1
ATOM 987 C C . GLU A 1 123 ? 11.201 4.523 -20.581 1.00 70.88 123 GLU A C 1
ATOM 989 O O . GLU A 1 123 ? 11.760 3.601 -19.964 1.00 70.88 123 GLU A O 1
ATOM 994 N N . PRO A 1 124 ? 11.791 5.168 -21.612 1.00 57.38 124 PRO A N 1
ATOM 995 C CA . PRO A 1 124 ? 13.139 4.871 -22.102 1.00 57.38 124 PRO A CA 1
ATOM 996 C C . PRO A 1 124 ? 14.221 4.746 -21.011 1.00 57.38 124 PRO A C 1
ATOM 998 O O . PRO A 1 124 ? 14.199 5.485 -20.000 1.00 57.38 124 PRO A O 1
#

Organism: Strongylocentrotus purpuratus (NCBI:txid7668)